Protein AF-A0A397A7A3-F1 (afdb_monomer_lite)

Organism: Aphanomyces astaci (NCBI:txid112090)

pLDDT: mean 76.45, std 17.11, range [36.22, 94.19]

Structure (mmCIF, N/CA/C/O backbone):
data_AF-A0A397A7A3-F1
#
_entry.id   AF-A0A397A7A3-F1
#
loop_
_atom_site.group_PDB
_atom_site.id
_atom_site.type_symbol
_atom_site.label_atom_id
_atom_site.label_alt_id
_atom_site.label_comp_id
_atom_site.label_asym_id
_atom_site.label_entity_id
_atom_site.label_seq_id
_atom_site.pdbx_PDB_ins_code
_atom_site.Cartn_x
_atom_site.Cartn_y
_atom_site.Cartn_z
_atom_site.occupancy
_atom_site.B_iso_or_equiv
_atom_site.auth_seq_id
_atom_site.auth_comp_id
_atom_site.auth_asym_id
_atom_site.auth_atom_id
_atom_site.pdbx_PDB_model_num
ATOM 1 N N . MET A 1 1 ? 30.143 -0.108 9.334 1.00 36.22 1 MET A N 1
ATOM 2 C CA . MET A 1 1 ? 29.844 0.130 7.911 1.00 36.22 1 MET A CA 1
ATOM 3 C C . MET A 1 1 ? 28.628 -0.720 7.616 1.00 36.22 1 MET A C 1
ATOM 5 O O . MET A 1 1 ? 28.762 -1.932 7.525 1.00 36.22 1 MET A O 1
ATOM 9 N N . PHE A 1 2 ? 27.440 -0.130 7.723 1.00 49.22 2 PHE A N 1
ATOM 10 C CA . PHE A 1 2 ? 26.205 -0.846 7.411 1.00 49.22 2 PHE A CA 1
ATOM 11 C C . PHE A 1 2 ? 26.143 -0.943 5.886 1.00 49.22 2 PHE A C 1
ATOM 13 O O . PHE A 1 2 ? 26.463 0.058 5.247 1.00 49.22 2 PHE A O 1
ATOM 20 N N . PRO A 1 3 ? 25.857 -2.113 5.299 1.00 49.41 3 PRO A N 1
ATOM 21 C CA . PRO A 1 3 ? 25.670 -2.186 3.864 1.00 49.41 3 PRO A CA 1
ATOM 22 C C . PRO A 1 3 ? 24.445 -1.328 3.550 1.00 49.41 3 PRO A C 1
ATOM 24 O O . PRO A 1 3 ? 23.352 -1.612 4.041 1.00 49.41 3 PRO A O 1
ATOM 27 N N . ASP A 1 4 ? 24.658 -0.232 2.827 1.00 45.56 4 ASP A N 1
ATOM 28 C CA . ASP A 1 4 ? 23.587 0.479 2.149 1.00 45.56 4 ASP A CA 1
ATOM 29 C C . ASP A 1 4 ? 23.010 -0.520 1.148 1.00 45.56 4 ASP A C 1
ATOM 31 O O . ASP A 1 4 ? 23.598 -0.806 0.106 1.00 45.56 4 ASP A O 1
ATOM 35 N N . ASP A 1 5 ? 21.939 -1.162 1.605 1.00 49.00 5 ASP A N 1
ATOM 36 C CA . ASP A 1 5 ? 21.089 -2.095 0.890 1.00 49.00 5 ASP A CA 1
ATOM 37 C C . ASP A 1 5 ? 20.850 -1.525 -0.509 1.00 49.00 5 ASP A C 1
ATOM 39 O O . ASP A 1 5 ? 20.342 -0.409 -0.654 1.00 49.00 5 ASP A O 1
ATOM 43 N N . ASP A 1 6 ? 21.321 -2.262 -1.511 1.00 58.50 6 ASP A N 1
ATOM 44 C CA . ASP A 1 6 ? 21.261 -1.938 -2.931 1.00 58.50 6 ASP A CA 1
ATOM 45 C C . ASP A 1 6 ? 19.786 -1.929 -3.369 1.00 58.50 6 ASP A C 1
ATOM 47 O O . ASP A 1 6 ? 19.277 -2.870 -3.979 1.00 58.50 6 ASP A O 1
ATOM 51 N N . LEU A 1 7 ? 19.050 -0.879 -2.982 1.00 57.09 7 LEU A N 1
ATOM 52 C CA . LEU A 1 7 ? 17.717 -0.585 -3.484 1.00 57.09 7 LEU A CA 1
ATOM 53 C C . LEU A 1 7 ? 17.893 -0.157 -4.938 1.00 57.09 7 LEU A C 1
ATOM 55 O O . LEU A 1 7 ? 18.039 1.024 -5.260 1.00 57.09 7 LEU A O 1
ATOM 59 N N . ALA A 1 8 ? 17.888 -1.141 -5.831 1.00 53.25 8 ALA A N 1
ATOM 60 C CA . ALA A 1 8 ? 17.731 -0.913 -7.252 1.00 53.25 8 ALA A CA 1
ATOM 61 C C . ALA A 1 8 ? 16.348 -0.284 -7.485 1.00 53.25 8 ALA A C 1
ATOM 63 O O . ALA A 1 8 ? 15.348 -0.973 -7.691 1.00 53.25 8 ALA A O 1
ATOM 64 N N . TYR A 1 9 ? 16.288 1.049 -7.431 1.00 50.59 9 TYR A N 1
ATOM 65 C CA . TYR A 1 9 ? 15.149 1.848 -7.868 1.00 50.59 9 TYR A CA 1
ATOM 66 C C . TYR A 1 9 ? 15.033 1.725 -9.386 1.00 50.59 9 TYR A C 1
ATOM 68 O O . TYR A 1 9 ? 15.402 2.626 -10.141 1.00 50.59 9 TYR A O 1
ATOM 76 N N . THR A 1 10 ? 14.550 0.581 -9.854 1.00 53.19 10 THR A N 1
ATOM 77 C CA . THR A 1 10 ? 14.080 0.474 -11.226 1.00 53.19 10 THR A CA 1
ATOM 78 C C . THR A 1 10 ? 12.862 1.388 -11.330 1.00 53.19 10 THR A C 1
ATOM 80 O O . THR A 1 10 ? 11.948 1.329 -10.510 1.00 53.19 10 THR A O 1
ATOM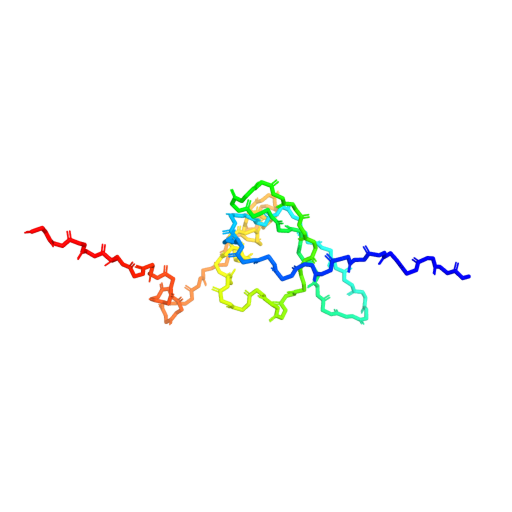 83 N N . ASN A 1 11 ? 12.889 2.336 -12.269 1.00 51.00 11 ASN A N 1
ATOM 84 C CA . ASN A 1 11 ? 11.682 3.046 -12.682 1.00 51.00 11 ASN A CA 1
ATOM 85 C C . ASN A 1 11 ? 10.768 1.988 -13.301 1.00 51.00 11 ASN A C 1
ATOM 87 O O . ASN A 1 11 ? 10.881 1.694 -14.488 1.00 51.00 11 ASN A O 1
ATOM 91 N N . VAL A 1 12 ? 9.960 1.330 -12.475 1.00 55.53 12 VAL A N 1
ATOM 92 C CA . VAL A 1 12 ? 9.046 0.296 -12.941 1.00 55.53 12 VAL A CA 1
ATOM 93 C C . VAL A 1 12 ? 7.899 1.027 -13.620 1.00 55.53 12 VAL A C 1
ATOM 95 O O . VAL A 1 12 ? 7.056 1.627 -12.960 1.00 55.53 12 VAL A O 1
ATOM 98 N N . GLU A 1 13 ? 7.882 1.003 -14.949 1.00 66.06 13 GLU A N 1
ATOM 99 C CA . GLU A 1 13 ? 6.755 1.484 -15.760 1.00 66.06 13 GLU A CA 1
ATOM 100 C C . GLU A 1 13 ? 5.486 0.631 -15.541 1.00 66.06 13 GLU A C 1
ATOM 102 O O . GLU A 1 13 ? 4.414 0.960 -16.043 1.00 66.06 13 GLU A O 1
ATOM 107 N N . SER A 1 14 ? 5.586 -0.468 -14.782 1.00 75.75 14 SER A N 1
ATOM 108 C CA . SER A 1 14 ? 4.462 -1.340 -14.454 1.00 75.75 14 SER A CA 1
ATOM 109 C C . SER A 1 14 ? 3.548 -0.714 -13.402 1.00 75.75 14 SER A C 1
ATOM 111 O O . SER A 1 14 ? 3.998 -0.277 -12.340 1.00 75.75 14 SER A O 1
ATOM 113 N N . ALA A 1 15 ? 2.242 -0.759 -13.663 1.00 84.12 15 ALA A N 1
ATOM 114 C CA . ALA A 1 15 ? 1.213 -0.264 -12.758 1.00 84.12 15 ALA A CA 1
ATOM 115 C C . ALA A 1 15 ? 1.279 -0.929 -11.372 1.00 84.12 15 ALA A C 1
ATOM 117 O O . ALA A 1 15 ? 1.607 -2.115 -11.234 1.00 84.12 15 ALA A O 1
ATOM 118 N N . VAL A 1 16 ? 0.928 -0.154 -10.344 1.00 88.06 16 VAL A N 1
ATOM 119 C CA . VAL A 1 16 ? 0.785 -0.643 -8.970 1.00 88.06 16 VAL A CA 1
ATOM 120 C C . VAL A 1 16 ? -0.439 -1.549 -8.894 1.00 88.06 16 VAL A C 1
ATOM 122 O O . VAL A 1 16 ? -1.537 -1.147 -9.261 1.00 88.06 16 VAL A O 1
ATOM 125 N N . SER A 1 17 ? -0.258 -2.770 -8.392 1.00 90.81 17 SER A N 1
ATOM 126 C CA . SER A 1 17 ? -1.356 -3.714 -8.179 1.00 90.81 17 SER A CA 1
ATOM 127 C C . SER A 1 17 ? -1.852 -3.685 -6.734 1.00 90.81 17 SER A C 1
ATOM 129 O O . SER A 1 17 ? -3.057 -3.644 -6.483 1.00 90.81 17 SER A O 1
ATOM 131 N N . LYS A 1 18 ? -0.937 -3.709 -5.755 1.00 92.50 18 LYS A N 1
ATOM 132 C CA . LYS A 1 18 ? -1.299 -3.733 -4.332 1.00 92.50 18 LYS A CA 1
ATOM 133 C C . LYS A 1 18 ? -0.145 -3.276 -3.446 1.00 92.50 18 LYS A C 1
ATOM 135 O O . LYS A 1 18 ? 1.017 -3.461 -3.779 1.00 92.50 18 LYS A O 1
ATOM 140 N N . ILE A 1 19 ? -0.467 -2.749 -2.267 1.00 94.12 19 ILE A N 1
ATOM 141 C CA . ILE A 1 19 ? 0.510 -2.553 -1.190 1.00 94.12 19 ILE A CA 1
ATOM 142 C C . ILE A 1 19 ? 0.453 -3.742 -0.234 1.00 94.12 19 ILE A C 1
ATOM 144 O O . ILE A 1 19 ? -0.614 -4.090 0.280 1.00 94.12 19 ILE A O 1
ATOM 148 N N . LEU A 1 20 ? 1.610 -4.359 -0.018 1.00 94.19 20 LEU A N 1
ATOM 149 C CA . LEU A 1 20 ? 1.769 -5.551 0.807 1.00 94.19 20 LEU A CA 1
ATOM 150 C C . LEU A 1 20 ? 2.134 -5.195 2.244 1.00 94.19 20 LEU A C 1
ATOM 152 O O . LEU A 1 20 ? 1.563 -5.758 3.175 1.00 94.19 20 LEU A O 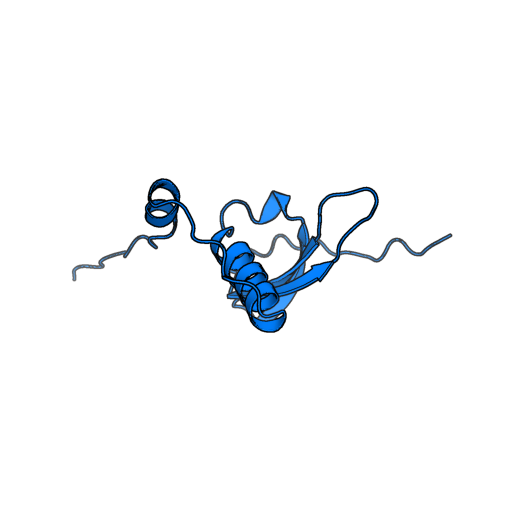1
ATOM 156 N N . ASP A 1 21 ? 3.052 -4.246 2.421 1.00 93.88 21 ASP A N 1
ATOM 157 C CA . ASP A 1 21 ? 3.538 -3.859 3.740 1.00 93.88 21 ASP A CA 1
ATOM 158 C C . ASP A 1 21 ? 3.967 -2.386 3.806 1.00 93.88 21 ASP A C 1
ATOM 160 O O . ASP A 1 21 ? 4.135 -1.715 2.784 1.00 93.88 21 ASP A O 1
ATOM 164 N N . LYS A 1 22 ? 4.145 -1.874 5.028 1.00 93.06 22 LYS A N 1
ATOM 165 C CA . LYS A 1 22 ? 4.604 -0.514 5.310 1.00 93.06 22 LYS A CA 1
ATOM 166 C C . LYS A 1 22 ? 5.760 -0.527 6.299 1.00 93.06 22 LYS A C 1
ATOM 168 O O . LYS A 1 22 ? 5.586 -0.749 7.500 1.00 93.06 22 LYS A O 1
ATOM 173 N N . ARG A 1 23 ? 6.923 -0.093 5.824 1.00 90.56 23 ARG A N 1
ATOM 174 C CA . ARG A 1 23 ? 8.097 0.160 6.651 1.00 90.56 23 ARG A CA 1
ATOM 175 C C . ARG A 1 23 ? 8.066 1.590 7.185 1.00 90.56 23 ARG A C 1
ATOM 177 O O . ARG A 1 23 ? 8.196 2.568 6.447 1.00 90.56 23 ARG A O 1
ATOM 184 N N . LYS A 1 24 ? 7.900 1.734 8.5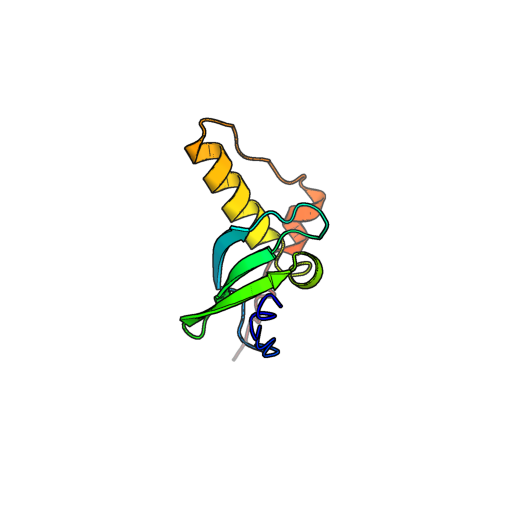02 1.00 86.56 24 LYS A N 1
ATOM 185 C CA . LYS A 1 24 ? 8.068 3.030 9.178 1.00 86.56 24 LYS A CA 1
ATOM 186 C C . LYS A 1 24 ? 9.556 3.332 9.345 1.00 86.56 24 LYS A C 1
ATOM 188 O O . LYS A 1 24 ? 10.285 2.508 9.891 1.00 86.56 24 LYS A O 1
ATOM 193 N N . ARG A 1 25 ? 9.985 4.520 8.923 1.00 81.44 25 ARG A N 1
ATOM 194 C CA . ARG A 1 25 ? 11.332 5.046 9.176 1.00 81.44 25 ARG A CA 1
ATOM 195 C C . ARG A 1 25 ? 11.268 6.075 10.306 1.00 81.44 25 ARG A C 1
ATOM 197 O O . ARG A 1 25 ? 10.312 6.843 10.369 1.00 81.44 25 ARG A O 1
ATOM 204 N N . THR A 1 26 ? 12.246 6.052 11.213 1.00 77.31 26 THR A N 1
ATOM 205 C CA . THR A 1 26 ? 12.320 6.983 12.358 1.00 77.31 26 THR A CA 1
ATOM 206 C C . THR A 1 26 ? 12.642 8.406 11.902 1.00 77.31 26 THR A C 1
ATOM 208 O O . THR A 1 26 ? 12.027 9.348 12.387 1.00 77.31 26 THR A O 1
ATOM 211 N N . ASP A 1 27 ? 13.524 8.537 10.905 1.00 78.62 27 ASP A N 1
ATOM 212 C CA . ASP A 1 27 ? 14.047 9.815 10.401 1.00 78.62 27 ASP A CA 1
ATOM 213 C C . ASP A 1 27 ? 13.823 9.968 8.886 1.00 78.62 27 ASP A C 1
ATOM 215 O O . ASP A 1 27 ? 14.720 10.347 8.134 1.00 78.62 27 ASP A O 1
ATOM 219 N N . GLY A 1 28 ? 12.636 9.607 8.395 1.00 81.75 28 GLY A N 1
ATOM 220 C CA . GLY A 1 28 ? 12.350 9.676 6.965 1.00 81.75 28 GLY A CA 1
ATOM 221 C C . GLY A 1 28 ? 10.895 9.423 6.615 1.00 81.75 28 GLY A C 1
ATOM 222 O O . GLY A 1 28 ? 10.062 9.118 7.472 1.00 81.75 28 GLY A O 1
ATOM 223 N N . GLU A 1 29 ? 10.589 9.549 5.328 1.00 86.88 29 GLU A N 1
ATOM 224 C CA . GLU A 1 29 ? 9.277 9.161 4.834 1.00 86.88 29 GLU A CA 1
ATOM 225 C C . GLU A 1 29 ? 9.063 7.643 4.966 1.00 86.88 29 GLU A C 1
ATOM 227 O O . GLU A 1 29 ? 10.020 6.867 4.885 1.00 86.88 29 GLU A O 1
ATOM 232 N N . PRO A 1 30 ? 7.820 7.193 5.211 1.00 89.75 30 PRO A N 1
ATOM 233 C CA . PRO A 1 30 ? 7.526 5.772 5.213 1.00 89.75 30 PRO A CA 1
ATOM 234 C C . PRO A 1 30 ? 7.679 5.200 3.803 1.00 89.75 30 PRO A C 1
ATOM 236 O O . PRO A 1 30 ? 7.272 5.819 2.815 1.00 89.75 30 PRO A O 1
ATOM 239 N N . GLU A 1 31 ? 8.197 3.981 3.745 1.00 92.12 31 GLU A N 1
ATOM 240 C CA . GLU A 1 31 ? 8.296 3.189 2.524 1.00 92.12 31 GLU A CA 1
ATOM 241 C C . GLU A 1 31 ? 7.214 2.114 2.541 1.00 92.12 31 GLU A C 1
ATOM 243 O O . GLU A 1 31 ? 6.870 1.563 3.590 1.00 92.12 31 GLU A O 1
ATOM 248 N N . TYR A 1 32 ? 6.656 1.835 1.372 1.00 91.69 32 TYR A N 1
ATOM 249 C CA . TYR A 1 32 ? 5.647 0.808 1.168 1.00 91.69 32 TYR A CA 1
ATOM 250 C C . TYR A 1 32 ? 6.231 -0.288 0.290 1.00 91.69 32 TYR A C 1
ATOM 252 O O . TYR A 1 32 ? 6.849 0.012 -0.727 1.00 91.69 32 TYR A O 1
ATOM 260 N N . LEU A 1 33 ? 6.026 -1.547 0.666 1.00 93.12 33 LEU A N 1
ATOM 261 C CA . LEU A 1 33 ? 6.306 -2.671 -0.215 1.00 93.12 33 LEU A CA 1
ATOM 262 C C . LEU A 1 33 ? 5.149 -2.789 -1.206 1.00 93.12 33 LEU A C 1
ATOM 264 O O . LEU A 1 33 ? 4.005 -3.037 -0.810 1.00 93.12 33 LEU A O 1
ATOM 268 N N . VAL A 1 34 ? 5.446 -2.559 -2.479 1.00 92.19 34 VAL A N 1
ATOM 269 C CA . VAL A 1 34 ? 4.464 -2.478 -3.556 1.00 92.19 34 VAL A CA 1
ATOM 270 C C . VAL A 1 34 ? 4.607 -3.690 -4.458 1.00 92.19 34 VAL A C 1
ATOM 272 O O . VAL A 1 34 ? 5.691 -3.938 -4.972 1.00 92.19 34 VAL A O 1
ATOM 275 N N . LEU A 1 35 ? 3.506 -4.407 -4.669 1.00 91.88 35 LEU A N 1
ATOM 276 C CA . LEU A 1 35 ? 3.364 -5.411 -5.714 1.00 91.88 35 LEU A CA 1
ATOM 277 C C . LEU A 1 35 ? 2.900 -4.724 -6.997 1.00 91.88 35 LEU A C 1
ATOM 279 O O . LEU A 1 35 ? 1.859 -4.054 -7.009 1.00 91.88 35 LEU A O 1
ATOM 283 N N . HIS A 1 36 ? 3.653 -4.913 -8.069 1.00 90.25 36 HIS A N 1
ATOM 284 C CA . HIS A 1 36 ? 3.337 -4.405 -9.396 1.00 90.25 36 HIS A CA 1
ATOM 285 C C . HIS A 1 36 ? 2.607 -5.464 -10.2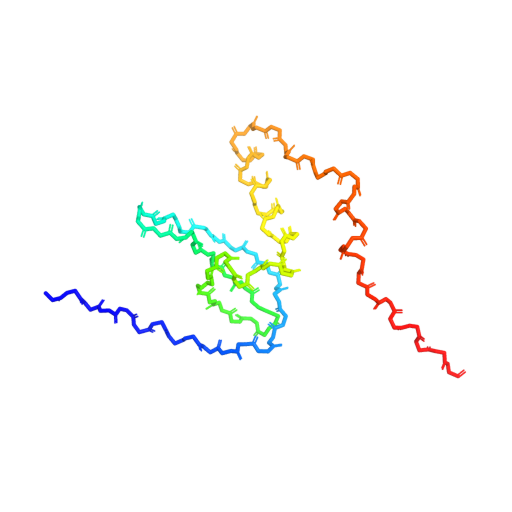34 1.00 90.25 36 HIS A C 1
ATOM 287 O O . HIS A 1 36 ? 2.603 -6.653 -9.914 1.00 90.25 36 HIS A O 1
ATOM 293 N N . ALA A 1 37 ? 1.936 -5.024 -11.301 1.00 87.69 37 ALA A N 1
ATOM 294 C CA . ALA A 1 37 ? 1.169 -5.900 -12.192 1.00 87.69 37 ALA A CA 1
ATOM 295 C C . ALA A 1 37 ? 2.023 -6.957 -12.923 1.00 87.69 37 ALA A C 1
ATOM 297 O O . ALA A 1 37 ? 1.506 -8.001 -13.314 1.00 87.69 37 ALA A O 1
ATOM 298 N N . ASP A 1 38 ? 3.324 -6.711 -13.069 1.00 86.62 38 ASP A N 1
ATOM 299 C CA . ASP A 1 38 ? 4.317 -7.659 -13.582 1.00 86.62 38 ASP A CA 1
ATOM 300 C C . ASP A 1 38 ? 4.689 -8.766 -12.573 1.00 86.62 38 ASP A C 1
ATOM 302 O O . ASP A 1 38 ? 5.433 -9.687 -12.909 1.00 86.62 38 ASP A O 1
ATOM 306 N N . GLY A 1 39 ? 4.152 -8.700 -11.350 1.00 86.88 39 GLY A N 1
ATOM 307 C CA . GLY A 1 39 ? 4.411 -9.644 -10.267 1.00 86.88 39 GLY A CA 1
ATOM 308 C C . GLY A 1 39 ? 5.666 -9.335 -9.452 1.00 86.88 39 GLY A C 1
ATOM 309 O O . GLY A 1 39 ? 5.977 -10.095 -8.536 1.00 86.88 39 GLY A O 1
ATOM 310 N N . ASN A 1 40 ? 6.375 -8.242 -9.749 1.00 87.88 40 ASN A N 1
ATOM 311 C CA . ASN A 1 40 ? 7.558 -7.840 -8.999 1.00 87.88 40 ASN A CA 1
ATOM 312 C C . ASN A 1 40 ? 7.191 -6.984 -7.781 1.00 87.88 40 ASN A C 1
ATOM 314 O O . ASN A 1 40 ? 6.192 -6.258 -7.768 1.00 87.88 40 ASN A O 1
ATOM 318 N N . GLU A 1 41 ? 8.035 -7.055 -6.753 1.00 90.06 41 GLU A N 1
ATOM 319 C CA . GLU A 1 41 ? 7.847 -6.338 -5.496 1.00 90.06 41 GLU A CA 1
ATOM 320 C C . GLU A 1 41 ? 8.977 -5.336 -5.260 1.00 90.06 41 GLU A C 1
ATOM 322 O O . GLU A 1 41 ? 10.154 -5.701 -5.265 1.00 90.06 41 GLU A O 1
ATOM 327 N N . TYR A 1 42 ? 8.620 -4.077 -5.000 1.00 86.44 42 TYR A N 1
ATOM 328 C CA . TYR A 1 42 ? 9.594 -3.013 -4.763 1.00 86.44 42 TYR A CA 1
ATOM 329 C C . TYR A 1 42 ? 9.226 -2.158 -3.554 1.00 86.44 42 TYR A C 1
ATOM 331 O O . TYR A 1 42 ? 8.072 -1.771 -3.351 1.00 86.44 42 TYR A O 1
ATOM 339 N N . SER A 1 43 ? 10.237 -1.817 -2.752 1.00 89.25 43 SER A N 1
ATOM 340 C CA . SER A 1 43 ? 10.089 -0.826 -1.686 1.00 89.25 43 SER A CA 1
ATOM 341 C C . SER A 1 43 ? 10.041 0.572 -2.294 1.00 89.25 43 SER A C 1
ATOM 343 O O . SER A 1 43 ? 11.018 1.048 -2.867 1.00 89.25 43 SER A O 1
ATOM 345 N N . THR A 1 44 ? 8.893 1.231 -2.162 1.00 87.19 44 THR A N 1
ATOM 346 C CA . THR A 1 44 ? 8.616 2.525 -2.782 1.00 87.19 44 THR A CA 1
ATOM 347 C C . THR A 1 44 ? 8.323 3.582 -1.713 1.00 87.19 44 THR A C 1
ATOM 349 O O . THR A 1 44 ? 7.438 3.380 -0.874 1.00 87.19 44 THR A O 1
ATOM 352 N N . PRO A 1 45 ? 9.024 4.729 -1.721 1.00 89.31 45 PRO A N 1
ATOM 353 C CA . PRO A 1 45 ? 8.734 5.827 -0.805 1.00 89.31 45 PRO A CA 1
ATOM 354 C C . PRO A 1 45 ? 7.337 6.408 -1.048 1.00 89.31 45 PRO A C 1
ATOM 356 O O . PRO A 1 45 ? 6.856 6.468 -2.183 1.00 89.31 45 PRO A O 1
ATOM 359 N N . ARG A 1 46 ? 6.686 6.893 0.017 1.00 88.44 46 ARG A N 1
ATOM 360 C CA . ARG A 1 46 ? 5.348 7.503 -0.068 1.00 88.44 46 ARG A CA 1
ATOM 361 C C . ARG A 1 46 ? 5.268 8.615 -1.116 1.00 88.44 46 ARG A C 1
ATOM 363 O O . ARG A 1 46 ? 4.244 8.727 -1.788 1.00 88.44 46 ARG A O 1
ATOM 370 N N . SER A 1 47 ? 6.314 9.4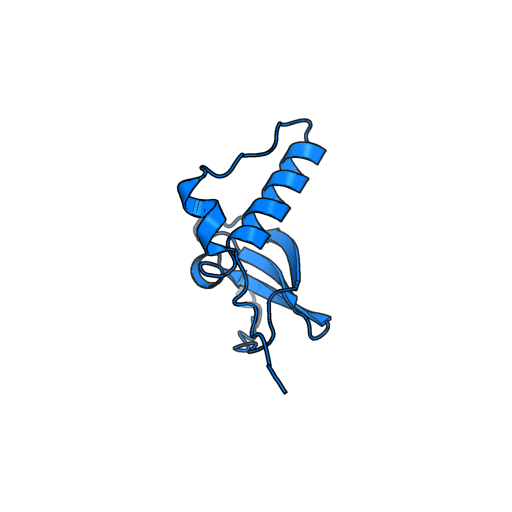25 -1.240 1.00 87.00 47 SER A N 1
ATOM 371 C CA . SER A 1 47 ? 6.424 10.536 -2.188 1.00 87.00 47 SER A CA 1
ATOM 372 C C . SER A 1 47 ? 6.254 10.118 -3.651 1.00 87.00 47 SER A C 1
ATOM 374 O O . SER A 1 47 ? 5.800 10.924 -4.457 1.00 87.00 47 SER A O 1
ATOM 376 N N . ARG A 1 48 ? 6.542 8.857 -3.998 1.00 85.31 48 ARG A N 1
ATOM 377 C CA . ARG A 1 48 ? 6.352 8.312 -5.352 1.00 85.31 48 ARG A CA 1
ATOM 378 C C . ARG A 1 48 ? 4.992 7.662 -5.587 1.00 85.31 48 ARG A C 1
ATOM 380 O O . ARG A 1 48 ? 4.650 7.352 -6.719 1.00 85.31 48 ARG A O 1
ATOM 387 N N . LEU A 1 49 ? 4.189 7.489 -4.542 1.00 86.00 49 LEU A N 1
ATOM 388 C CA . LEU A 1 49 ? 2.861 6.876 -4.621 1.00 86.00 49 LEU A CA 1
ATOM 389 C C . LEU A 1 49 ? 1.732 7.918 -4.594 1.00 86.00 49 LEU A C 1
ATOM 391 O O . LEU A 1 49 ? 0.604 7.596 -4.229 1.00 86.00 49 LEU A O 1
ATOM 395 N N . VAL A 1 50 ? 2.022 9.172 -4.954 1.00 84.44 50 VAL A N 1
ATOM 396 C CA . VAL A 1 50 ? 1.054 10.286 -4.913 1.00 84.44 50 VAL A CA 1
ATOM 397 C C . VAL A 1 50 ? -0.131 10.043 -5.852 1.00 84.44 50 VAL A C 1
ATOM 399 O O . VAL A 1 50 ? -1.274 10.282 -5.468 1.00 84.44 50 VAL A O 1
ATOM 402 N N . GLU A 1 51 ? 0.124 9.494 -7.037 1.00 83.12 51 GLU A N 1
ATOM 403 C CA . GLU A 1 51 ? -0.922 9.121 -8.001 1.00 83.12 51 GLU A CA 1
ATOM 404 C C . GLU A 1 51 ? -1.630 7.812 -7.611 1.00 83.12 51 GLU A C 1
ATOM 406 O O . GLU A 1 51 ? -2.771 7.583 -7.981 1.00 83.12 51 GLU A O 1
ATOM 411 N N . ASN A 1 52 ? -0.998 6.997 -6.761 1.00 86.50 52 ASN A N 1
ATOM 412 C CA . ASN A 1 52 ? -1.475 5.684 -6.313 1.00 86.50 52 ASN A CA 1
ATOM 413 C C . ASN A 1 52 ? -1.967 5.713 -4.847 1.00 86.50 52 ASN A C 1
ATOM 415 O O . ASN A 1 52 ? -1.857 4.738 -4.097 1.00 86.50 52 ASN A O 1
ATOM 419 N N . THR A 1 53 ? -2.494 6.857 -4.393 1.00 86.38 53 THR A N 1
ATOM 420 C CA . THR A 1 53 ? -2.895 7.065 -2.985 1.00 86.38 53 THR A CA 1
ATOM 421 C C . THR A 1 53 ? -4.084 6.215 -2.540 1.00 86.38 53 THR A C 1
ATOM 423 O O . THR A 1 53 ? -4.238 5.959 -1.337 1.00 86.38 53 THR A O 1
ATOM 426 N N . SER A 1 54 ? -4.912 5.745 -3.474 1.00 87.19 54 SER A N 1
ATOM 427 C CA . SER A 1 54 ? -5.993 4.793 -3.204 1.00 87.19 54 SER A CA 1
ATOM 428 C C . SER A 1 54 ? -5.468 3.476 -2.654 1.00 87.19 54 SER A C 1
ATOM 430 O O . SER A 1 54 ? -5.979 3.014 -1.632 1.00 87.19 54 SER A O 1
ATOM 432 N N . PHE A 1 55 ? -4.398 2.928 -3.234 1.00 90.00 55 PHE A N 1
ATOM 433 C CA . PHE A 1 55 ? -3.759 1.705 -2.743 1.00 90.00 55 PHE A CA 1
ATOM 434 C C . PHE A 1 55 ? -3.226 1.871 -1.316 1.00 90.00 55 PHE A C 1
ATOM 436 O O . PHE A 1 55 ? -3.409 0.985 -0.479 1.00 90.00 55 PHE A O 1
ATOM 443 N N . ILE A 1 56 ? -2.650 3.037 -0.993 1.00 89.94 56 ILE A N 1
ATOM 444 C CA . ILE A 1 56 ? -2.209 3.349 0.380 1.00 89.94 56 ILE A CA 1
ATOM 445 C C . ILE A 1 56 ? -3.402 3.374 1.328 1.00 89.94 56 ILE A C 1
ATOM 447 O O . ILE A 1 56 ? -3.362 2.773 2.400 1.00 89.94 56 ILE A O 1
ATOM 451 N N . THR A 1 57 ? -4.478 4.045 0.927 1.00 88.94 57 THR A N 1
ATOM 452 C CA . THR A 1 57 ? -5.688 4.152 1.746 1.00 88.94 57 THR A CA 1
ATOM 453 C C . THR A 1 57 ? -6.315 2.779 1.991 1.00 88.94 57 THR A C 1
ATOM 455 O O . THR A 1 57 ? -6.730 2.483 3.110 1.00 88.94 57 THR A O 1
ATOM 458 N N . GLN A 1 58 ? -6.367 1.924 0.967 1.00 91.19 58 GLN A N 1
ATOM 459 C CA . GLN A 1 58 ? -6.897 0.566 1.071 1.00 91.19 58 GLN A CA 1
ATOM 460 C C . GLN A 1 58 ? -6.070 -0.287 2.041 1.00 91.19 58 GLN A C 1
ATOM 462 O O . GLN A 1 58 ? -6.640 -0.947 2.916 1.00 91.19 58 GLN A O 1
ATOM 467 N N . TYR A 1 59 ? -4.740 -0.234 1.928 1.00 92.75 59 TYR A N 1
ATOM 468 C CA . TYR A 1 59 ? -3.833 -0.915 2.849 1.00 92.75 59 TYR A CA 1
ATOM 469 C C . TYR A 1 59 ? -4.020 -0.419 4.290 1.00 92.75 59 TYR A C 1
ATOM 471 O O . TYR A 1 59 ? -4.284 -1.216 5.189 1.00 92.75 59 TYR A O 1
ATOM 479 N N . GLU A 1 60 ? -3.979 0.898 4.522 1.00 91.69 60 GLU A N 1
ATOM 480 C CA . GLU A 1 60 ? -4.115 1.459 5.871 1.00 91.69 60 GLU A CA 1
ATOM 481 C C . GLU A 1 60 ? -5.490 1.171 6.488 1.00 91.69 60 GLU A C 1
ATOM 483 O O . GLU A 1 60 ? -5.591 0.921 7.689 1.00 91.69 60 GLU A O 1
ATOM 488 N N . ASN A 1 61 ? -6.554 1.152 5.683 1.00 91.44 61 ASN A N 1
ATOM 489 C CA . ASN A 1 61 ? -7.880 0.760 6.147 1.00 91.44 61 ASN A CA 1
ATOM 490 C C . ASN A 1 61 ? -7.945 -0.716 6.530 1.00 91.44 61 ASN A C 1
ATOM 492 O O . ASN A 1 61 ? -8.519 -1.036 7.569 1.00 91.44 61 ASN A O 1
ATOM 496 N N . SER A 1 62 ? -7.326 -1.596 5.744 1.00 90.75 62 SER A N 1
ATOM 497 C CA . SER A 1 62 ? -7.245 -3.025 6.065 1.00 90.75 62 SER A CA 1
ATOM 498 C C . SER A 1 62 ? -6.496 -3.241 7.384 1.00 90.75 62 SER A C 1
ATOM 500 O O . SER A 1 62 ? -6.995 -3.918 8.280 1.00 90.75 62 SER A O 1
ATOM 502 N N . GLU A 1 63 ? -5.367 -2.552 7.568 1.00 91.75 63 GLU A N 1
ATOM 503 C CA . GLU A 1 63 ? -4.593 -2.549 8.814 1.00 91.75 63 GLU A CA 1
ATOM 504 C C . GLU A 1 63 ? -5.392 -2.052 10.028 1.00 91.75 63 GLU A C 1
ATOM 506 O O . GLU A 1 63 ? -5.231 -2.553 11.142 1.00 91.75 63 GLU A O 1
ATOM 511 N N . ARG A 1 64 ? -6.259 -1.053 9.838 1.00 91.81 64 ARG A N 1
ATOM 512 C CA . ARG A 1 64 ? -7.147 -0.544 10.892 1.00 91.81 64 ARG A CA 1
ATOM 513 C C . ARG A 1 64 ? -8.239 -1.541 11.241 1.00 91.81 64 ARG A C 1
ATOM 515 O O . ARG A 1 64 ? -8.441 -1.795 12.424 1.00 91.81 64 ARG A O 1
ATOM 522 N N . VAL A 1 65 ? -8.891 -2.126 10.240 1.00 91.62 65 VAL A N 1
ATOM 523 C CA . VAL A 1 65 ? -9.930 -3.145 10.438 1.00 91.62 65 VAL A CA 1
ATOM 524 C C . VAL A 1 65 ? -9.356 -4.362 11.163 1.00 91.62 65 VAL A C 1
ATOM 526 O O . VAL A 1 65 ? -9.959 -4.819 12.131 1.00 91.62 65 VAL A O 1
ATOM 529 N N . ASN A 1 66 ? -8.147 -4.803 10.800 1.00 91.38 66 ASN A N 1
ATOM 530 C CA . ASN A 1 66 ? -7.421 -5.864 11.510 1.00 91.38 66 ASN A CA 1
ATOM 531 C C . ASN A 1 66 ? -7.166 -5.524 12.991 1.00 91.38 66 ASN A C 1
ATOM 533 O O . ASN A 1 66 ? -7.088 -6.415 13.832 1.00 91.38 66 ASN A O 1
ATOM 537 N N . LYS A 1 67 ? -7.073 -4.232 13.326 1.00 92.00 67 LYS A N 1
ATOM 538 C CA . LYS A 1 67 ? -6.919 -3.713 14.698 1.00 92.00 67 LYS A CA 1
ATOM 539 C C . LYS A 1 67 ? -8.255 -3.366 15.368 1.00 92.00 67 LYS A C 1
ATOM 541 O O . LYS A 1 67 ? -8.254 -2.761 16.436 1.00 92.00 67 LYS A O 1
ATOM 546 N N . GLY A 1 68 ? -9.390 -3.700 14.749 1.00 92.88 68 GLY A N 1
ATOM 547 C CA . GLY A 1 68 ? -10.731 -3.375 15.247 1.00 92.88 68 GLY A CA 1
ATOM 548 C C . GLY A 1 68 ? -11.096 -1.888 15.160 1.00 92.88 68 GLY A C 1
ATOM 549 O O . GLY A 1 68 ? -12.055 -1.446 15.790 1.00 92.88 68 GLY A O 1
ATOM 550 N N . LEU A 1 69 ? -10.335 -1.096 14.403 1.00 92.44 69 LEU A N 1
ATOM 551 C CA . LEU A 1 69 ? -10.573 0.329 14.204 1.00 92.44 69 LEU A CA 1
ATOM 552 C C . LEU A 1 69 ? -11.431 0.566 12.952 1.00 92.44 69 LEU A C 1
ATOM 554 O O . LEU A 1 69 ? -11.250 -0.118 11.942 1.00 92.44 69 LEU A O 1
ATOM 558 N N . PRO A 1 70 ? -12.317 1.578 12.959 1.00 88.00 70 PRO A N 1
ATOM 559 C CA . PRO A 1 70 ? -13.098 1.914 11.778 1.00 88.00 70 PRO A CA 1
ATOM 560 C C . PRO A 1 70 ? -12.191 2.415 10.637 1.00 88.00 70 PRO A C 1
ATOM 562 O O . PRO A 1 70 ? -11.182 3.098 10.901 1.00 88.00 70 PRO A O 1
ATOM 565 N N . PRO A 1 71 ? -12.550 2.116 9.373 1.00 85.69 71 PRO A N 1
ATOM 566 C CA . PRO A 1 71 ? -11.817 2.594 8.210 1.00 85.69 71 PRO A CA 1
ATOM 567 C C . PRO A 1 71 ? -11.934 4.116 8.086 1.00 85.69 71 PRO A C 1
ATOM 569 O O . PRO A 1 71 ? -12.968 4.721 8.383 1.00 85.69 71 PRO A O 1
ATOM 572 N N . LEU A 1 72 ? -10.861 4.739 7.615 1.00 80.69 72 LEU A N 1
ATOM 573 C CA . LEU A 1 72 ? -10.832 6.142 7.243 1.00 80.69 72 LEU A CA 1
ATOM 574 C C . LEU A 1 72 ? -11.661 6.320 5.967 1.00 80.69 72 LEU A C 1
ATOM 576 O O . LEU A 1 72 ? -11.345 5.767 4.911 1.00 80.69 72 LEU A O 1
ATOM 580 N N . ARG A 1 73 ? -12.745 7.093 6.066 1.00 73.50 73 ARG A N 1
ATOM 581 C CA . ARG A 1 73 ? -13.537 7.509 4.907 1.00 73.50 73 ARG A CA 1
ATOM 582 C C . ARG A 1 73 ? -12.821 8.665 4.213 1.00 73.50 73 ARG A C 1
ATOM 584 O O . ARG A 1 73 ? -12.571 9.690 4.847 1.00 73.50 73 ARG A O 1
ATOM 591 N N . ARG A 1 74 ? -12.509 8.518 2.920 1.00 64.75 74 ARG A N 1
ATOM 592 C CA . ARG A 1 74 ? -12.094 9.665 2.096 1.00 64.75 74 ARG A CA 1
ATOM 593 C C . ARG A 1 74 ? -13.268 10.634 2.006 1.00 64.75 74 ARG A C 1
ATOM 595 O O . ARG A 1 74 ? -14.420 10.216 1.880 1.00 64.75 74 ARG A O 1
ATOM 602 N N . SER A 1 75 ? -12.982 11.926 2.111 1.00 59.25 75 SER A N 1
ATOM 603 C CA . SER A 1 75 ? -13.990 12.943 1.841 1.00 59.25 75 SER A CA 1
ATOM 604 C C . SER A 1 75 ? -14.406 12.854 0.363 1.00 59.25 75 SER A C 1
ATOM 606 O O . SER A 1 75 ? -13.563 12.530 -0.477 1.00 59.25 75 SER A O 1
ATOM 608 N N . PRO A 1 76 ? -15.675 13.150 0.021 1.00 52.56 76 PRO A N 1
ATOM 609 C CA . PRO A 1 76 ? -16.196 12.998 -1.343 1.00 52.56 76 PRO A CA 1
ATOM 610 C C . PRO A 1 76 ? -15.329 13.665 -2.420 1.00 52.56 76 PRO A C 1
A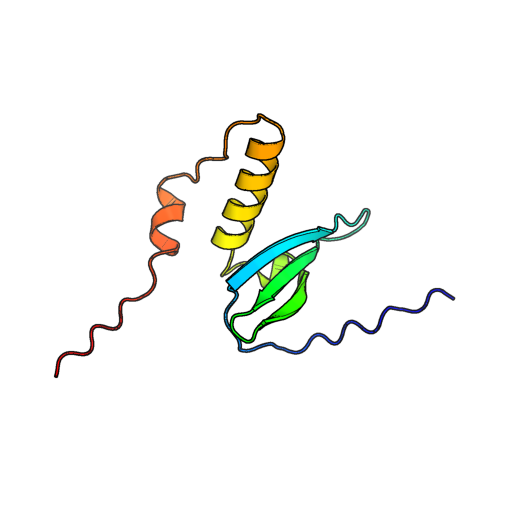TOM 612 O O . PRO A 1 76 ? -15.175 13.129 -3.506 1.00 52.56 76 PRO A O 1
ATOM 615 N N . ARG A 1 77 ? -14.667 14.776 -2.073 1.00 54.34 77 ARG A N 1
ATOM 616 C CA . ARG A 1 77 ? -13.809 15.565 -2.972 1.00 54.34 77 ARG A CA 1
ATOM 617 C C . ARG A 1 77 ? -12.564 14.836 -3.499 1.00 54.34 77 ARG A C 1
ATOM 619 O O . ARG A 1 77 ? -11.939 15.332 -4.422 1.00 54.34 77 ARG A O 1
ATOM 626 N N . LEU A 1 78 ? -12.159 13.719 -2.889 1.00 54.41 78 LEU A N 1
ATOM 627 C CA . LEU A 1 78 ? -10.990 12.932 -3.312 1.00 54.41 78 LEU A CA 1
ATOM 628 C C . LEU A 1 78 ? -11.365 11.610 -3.990 1.00 54.41 78 LEU A C 1
ATOM 630 O O . LEU A 1 78 ? -10.474 10.932 -4.484 1.00 54.41 78 LEU A O 1
ATOM 634 N N . ALA A 1 79 ? -12.643 11.221 -3.977 1.00 53.94 79 ALA A N 1
ATOM 635 C CA . ALA A 1 79 ? -13.099 9.967 -4.578 1.00 53.94 79 ALA A CA 1
ATOM 636 C C . ALA A 1 79 ? -13.228 10.065 -6.108 1.00 53.94 79 ALA A C 1
ATOM 638 O O . ALA A 1 79 ? -13.092 9.064 -6.796 1.00 53.94 79 ALA A O 1
ATOM 639 N N . GLU A 1 80 ? -13.448 11.271 -6.636 1.00 53.56 80 GLU A N 1
ATOM 640 C CA . GLU A 1 80 ? -13.623 11.519 -8.074 1.00 53.56 80 GLU A CA 1
ATOM 641 C C . GLU A 1 80 ? -12.306 11.399 -8.868 1.00 53.56 80 GLU A C 1
ATOM 643 O O . GLU A 1 80 ? -12.340 11.179 -10.074 1.00 53.56 80 GLU A O 1
ATOM 648 N N . LEU A 1 81 ? -11.151 11.482 -8.192 1.00 55.97 81 LEU A N 1
ATOM 649 C CA . LEU A 1 81 ? -9.809 11.392 -8.791 1.00 55.97 81 LEU A CA 1
ATOM 650 C C . LEU A 1 81 ? -9.341 9.956 -9.085 1.00 55.97 81 LEU A C 1
ATOM 652 O O . LEU A 1 81 ? -8.394 9.790 -9.842 1.00 55.97 81 LEU A O 1
ATOM 656 N N . ASP A 1 82 ? -9.983 8.937 -8.506 1.00 55.44 82 ASP A N 1
ATOM 657 C CA . ASP A 1 82 ? -9.641 7.515 -8.706 1.00 55.44 82 ASP A CA 1
ATOM 658 C C . ASP A 1 82 ? -10.470 6.843 -9.813 1.00 55.44 82 ASP A C 1
ATOM 660 O O . ASP A 1 82 ? -10.459 5.620 -9.947 1.00 55.44 82 ASP A O 1
ATOM 664 N N . THR A 1 83 ? -11.225 7.614 -10.597 1.00 52.69 83 THR A N 1
ATOM 665 C CA . THR A 1 83 ? -11.954 7.050 -11.737 1.00 52.69 83 THR A CA 1
ATOM 666 C C . THR A 1 83 ? -10.954 6.826 -12.867 1.00 52.69 83 THR A C 1
ATOM 668 O O . THR A 1 83 ? -10.499 7.791 -13.479 1.00 52.69 83 THR A O 1
ATOM 671 N N . GLU A 1 84 ? -10.587 5.566 -13.125 1.00 57.34 84 GLU A N 1
ATOM 672 C CA . GLU A 1 84 ? -9.823 5.187 -14.318 1.00 57.34 84 GLU A CA 1
ATOM 673 C C . GLU A 1 84 ? -10.486 5.804 -15.564 1.00 57.34 84 GLU A C 1
ATOM 675 O O . GLU A 1 84 ? -11.715 5.713 -15.703 1.00 57.34 84 GLU A O 1
ATOM 680 N N . PRO A 1 85 ? -9.728 6.439 -16.479 1.00 51.47 85 PRO A N 1
ATOM 681 C CA . PRO A 1 85 ? -10.287 6.858 -17.751 1.00 51.47 85 PRO A CA 1
ATOM 682 C C . PRO A 1 85 ? -10.730 5.592 -18.482 1.00 51.47 85 PRO A C 1
ATOM 684 O O . PRO A 1 85 ? -9.917 4.786 -18.923 1.00 51.47 85 PRO A O 1
ATOM 687 N N . THR A 1 86 ? -12.041 5.388 -18.576 1.00 51.06 86 THR A N 1
ATOM 688 C CA . THR A 1 86 ? -12.591 4.351 -19.442 1.00 51.06 86 THR A CA 1
ATOM 689 C C . THR A 1 86 ? -12.300 4.795 -20.874 1.00 51.06 86 THR A C 1
ATOM 691 O O . THR A 1 86 ? -13.025 5.626 -21.417 1.00 51.06 86 THR A O 1
ATOM 694 N N . GLU A 1 87 ? -11.209 4.310 -21.474 1.00 56.28 87 GLU A N 1
ATOM 695 C CA . GLU A 1 87 ? -11.014 4.388 -22.923 1.00 56.28 87 GLU A CA 1
ATOM 696 C C . GLU A 1 87 ? -12.120 3.554 -23.576 1.00 56.28 87 GLU A C 1
ATOM 698 O O . GLU A 1 87 ? -12.044 2.330 -23.697 1.00 56.28 87 GLU A O 1
ATOM 703 N N . VAL A 1 88 ? -13.207 4.230 -23.938 1.00 56.62 88 VAL A N 1
ATOM 704 C CA . VAL A 1 88 ? -14.275 3.658 -24.749 1.00 56.62 88 VAL A CA 1
ATOM 705 C C . VAL A 1 88 ? -13.752 3.618 -26.184 1.00 56.62 88 VAL A C 1
ATOM 707 O O . VAL A 1 88 ? -13.805 4.614 -26.899 1.00 56.62 88 VAL A O 1
ATOM 710 N N . PHE A 1 89 ? -13.193 2.483 -26.603 1.00 50.62 89 PHE A N 1
ATOM 711 C CA . PHE A 1 89 ? -12.950 2.230 -28.022 1.00 50.62 89 PHE A CA 1
ATOM 712 C C . PHE A 1 89 ? -14.297 1.920 -28.692 1.00 50.62 89 PHE A C 1
ATOM 714 O O . PHE A 1 89 ? -14.846 0.831 -28.523 1.00 50.62 89 PHE A O 1
ATOM 721 N N . GLU A 1 90 ? -14.849 2.891 -29.422 1.00 49.25 90 GLU A N 1
ATOM 722 C CA . GLU A 1 90 ? -15.937 2.659 -30.379 1.00 49.25 90 GLU A CA 1
ATOM 723 C C . GLU A 1 90 ? -15.337 2.134 -31.699 1.00 49.25 90 GLU A C 1
ATOM 725 O O . GLU A 1 90 ? -14.350 2.683 -32.194 1.00 49.25 90 GLU A O 1
ATOM 730 N N . PHE A 1 91 ? -15.899 1.036 -32.223 1.00 58.22 91 PHE A N 1
ATOM 731 C CA . PHE A 1 91 ? -15.512 0.391 -33.489 1.00 58.22 91 PHE A CA 1
ATOM 732 C C . PHE A 1 91 ? -16.227 1.008 -34.693 1.00 58.22 91 PHE A C 1
ATOM 734 O O . PHE A 1 91 ? -17.431 1.330 -34.554 1.00 58.22 91 PHE A O 1
#

Foldseek 3Di:
DPPPPPQPPDPPPFAFDAFDDWADDPPDAIWTFTQGPVRDTHTHGPVVCPLVVVRVLVVVQVVQVVVVHHRDDDDPVCVVSPDDPPPPDDD

Secondary structure (DSSP, 8-state):
-------------SPEEEEEEEE--TTSPPEEEEEETTS-EEEEEGGG-STTHHHHHHHHHHHHHHTTPPPPPPPGGGTGGG---------

Radius of gyration: 15.9 Å; chains: 1; bounding box: 46×25×49 Å

Sequence (91 aa):
MFPDDDLAYTNVESAVSKILDKRKRTDGEPEYLVLHADGNEYSTPRSRLVENTSFITQYENSERVNKGLPPLRRSPRLAELDTEPTEVFEF